Protein AF-A0A539E2T3-F1 (afdb_monomer_lite)

pLDDT: mean 84.5, std 15.52, range [31.16, 97.69]

Secondary structure (DSSP, 8-state):
--THHHH---SSS-GGG-TTHHHH-HHHHHHHHHHHHHHTT-HHHHHHHHHHHH-TTS----HHHHHHHHHHHHHHHHHHHHHHHHTS-HHHHHHTPPPHHHHT---HHHHHHHHHH-S-HHHHHHHHHHHHHHHHHHHHHTSHHHHTHHHHHHHHHHHHIIIIIHHHHHHT-

Sequence (173 aa):
MNFERLLAPDYLAHPLLDPNYFTRDPEGAVALRQALDDMRRGPDAYNAHLNRLLRPWDDPRSLGQNMAVIHSYLREVDLYLREMLQLVPAPAARALGPLPLVTGTNDLMALMAIMFTSEDRQARYEAQRKIGLARLFFDVDHTDDVQNGPAHTRRLEECLARELWARVTRARR

Structure (mmCIF, N/CA/C/O backbone):
data_AF-A0A539E2T3-F1
#
_entry.id   AF-A0A539E2T3-F1
#
loop_
_atom_site.group_PDB
_atom_site.id
_atom_site.type_symbol
_atom_site.label_atom_id
_atom_site.label_alt_id
_atom_site.label_comp_id
_atom_site.label_asym_id
_atom_site.label_entity_id
_atom_site.label_seq_id
_atom_site.pdbx_PDB_ins_code
_atom_site.Cartn_x
_atom_site.Cartn_y
_atom_site.Cartn_z
_atom_site.occupancy
_atom_site.B_iso_or_equiv
_atom_site.auth_seq_id
_atom_site.auth_comp_id
_atom_site.auth_asym_id
_atom_site.auth_atom_id
_atom_site.pdbx_PDB_model_num
ATOM 1 N N . MET A 1 1 ? 19.133 2.722 15.601 1.00 41.34 1 MET A N 1
ATOM 2 C CA . MET A 1 1 ? 17.924 1.941 15.269 1.00 41.34 1 MET A CA 1
ATOM 3 C C . MET A 1 1 ? 18.298 1.063 14.084 1.00 41.34 1 MET A C 1
ATOM 5 O O . MET A 1 1 ? 18.688 1.615 13.064 1.00 41.34 1 MET A O 1
ATOM 9 N N . ASN A 1 2 ? 18.381 -0.257 14.266 1.00 31.16 2 ASN A N 1
ATOM 10 C CA . ASN A 1 2 ? 19.011 -1.143 13.283 1.00 31.16 2 ASN A CA 1
ATOM 11 C C . ASN A 1 2 ? 17.981 -1.579 12.225 1.00 31.16 2 ASN A C 1
ATOM 13 O O . ASN A 1 2 ? 17.165 -2.459 12.492 1.00 31.16 2 ASN A O 1
ATOM 17 N N . PHE A 1 3 ? 18.000 -0.928 11.057 1.00 40.28 3 PHE A N 1
ATOM 18 C CA . PHE A 1 3 ? 17.109 -1.218 9.925 1.00 40.28 3 PHE A CA 1
ATOM 19 C C . PHE A 1 3 ? 17.194 -2.681 9.457 1.00 40.28 3 PHE A C 1
ATOM 21 O O . PHE A 1 3 ? 16.216 -3.201 8.934 1.00 40.28 3 PHE A O 1
ATOM 28 N N . GLU A 1 4 ? 18.301 -3.380 9.725 1.00 38.59 4 GLU A N 1
ATOM 29 C CA . GLU A 1 4 ? 18.470 -4.795 9.371 1.00 38.59 4 GLU A CA 1
ATOM 30 C C . GLU A 1 4 ? 17.464 -5.728 10.062 1.00 38.59 4 GLU A C 1
ATOM 32 O O . GLU A 1 4 ? 1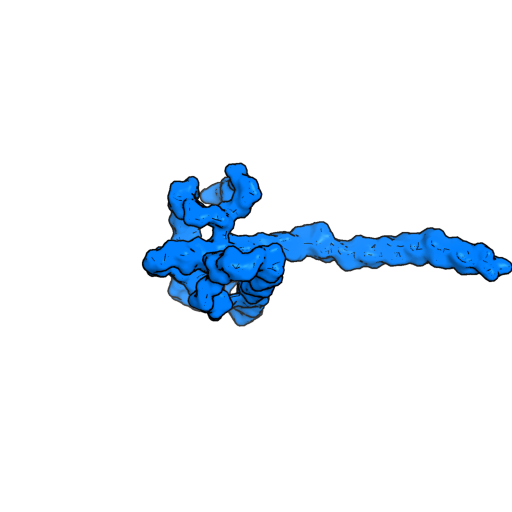7.097 -6.755 9.499 1.00 38.59 4 GLU A O 1
ATOM 37 N N . ARG A 1 5 ? 16.938 -5.366 11.242 1.00 39.69 5 ARG A N 1
ATOM 38 C CA . ARG A 1 5 ? 15.912 -6.175 11.929 1.00 39.69 5 ARG A CA 1
ATOM 39 C C . ARG A 1 5 ? 14.521 -6.074 11.297 1.00 39.69 5 ARG A C 1
ATOM 41 O O . ARG A 1 5 ? 13.761 -7.027 11.393 1.00 39.69 5 ARG A O 1
ATOM 48 N N . LEU A 1 6 ? 14.211 -4.966 10.618 1.00 45.66 6 LEU A N 1
ATOM 49 C CA . LEU A 1 6 ? 13.009 -4.850 9.778 1.00 45.66 6 LEU A CA 1
ATOM 50 C C . LEU A 1 6 ? 13.143 -5.662 8.477 1.00 45.66 6 LEU A C 1
ATOM 52 O O . LEU A 1 6 ? 12.133 -6.013 7.876 1.00 45.66 6 LEU A O 1
ATOM 56 N N . LEU A 1 7 ? 14.378 -5.966 8.060 1.00 42.00 7 LEU A N 1
ATOM 57 C CA . LEU A 1 7 ? 14.704 -6.681 6.821 1.00 42.00 7 LEU A CA 1
ATOM 58 C C . LEU A 1 7 ? 14.902 -8.195 7.010 1.00 42.00 7 LEU A C 1
ATOM 60 O O . LEU A 1 7 ? 14.965 -8.919 6.022 1.00 42.00 7 LEU A O 1
ATOM 64 N N . ALA A 1 8 ? 14.964 -8.686 8.253 1.00 40.25 8 ALA A N 1
ATOM 65 C CA . ALA A 1 8 ? 15.064 -10.113 8.566 1.00 40.25 8 ALA A CA 1
ATOM 66 C C . ALA A 1 8 ? 13.958 -10.599 9.531 1.00 40.25 8 ALA A C 1
ATOM 68 O O . ALA A 1 8 ? 14.264 -11.041 10.643 1.00 40.25 8 ALA A O 1
ATOM 69 N N . PRO A 1 9 ? 12.667 -10.522 9.155 1.00 41.69 9 PRO A N 1
ATOM 70 C CA . PRO A 1 9 ? 11.610 -11.174 9.912 1.00 41.69 9 PRO A CA 1
ATOM 71 C C . PRO A 1 9 ? 11.560 -12.670 9.567 1.00 41.69 9 PRO A C 1
ATOM 73 O O . PRO A 1 9 ? 11.336 -13.045 8.419 1.00 41.69 9 PRO A O 1
ATOM 76 N N . ASP A 1 10 ? 11.721 -13.537 10.566 1.00 44.81 10 ASP A N 1
ATOM 77 C CA . ASP A 1 10 ? 11.413 -14.964 10.426 1.00 44.81 10 ASP A CA 1
ATOM 78 C C . ASP A 1 10 ? 9.900 -15.182 10.597 1.00 44.81 10 ASP A C 1
ATOM 80 O O . ASP A 1 10 ? 9.421 -15.424 11.703 1.00 44.81 10 ASP A O 1
ATOM 84 N N . TYR A 1 11 ? 9.143 -15.011 9.503 1.00 45.97 11 TYR A N 1
ATOM 85 C CA . TYR A 1 11 ? 7.758 -15.470 9.337 1.00 45.97 11 TYR A CA 1
ATOM 86 C C . TYR A 1 11 ? 7.481 -15.740 7.848 1.00 45.97 11 TYR A C 1
ATOM 88 O O . TYR A 1 11 ? 7.860 -14.954 6.986 1.00 45.97 11 TYR A O 1
ATOM 96 N N . LEU A 1 12 ? 6.756 -16.821 7.532 1.00 48.94 12 LEU A N 1
ATOM 97 C CA . LEU A 1 12 ? 6.404 -17.259 6.163 1.00 48.94 12 LEU A CA 1
ATOM 98 C C . LEU A 1 12 ? 5.597 -16.228 5.320 1.00 48.94 12 LEU A C 1
ATOM 100 O O . LEU A 1 12 ? 5.261 -16.514 4.173 1.00 48.94 12 LEU A O 1
ATOM 104 N N . ALA A 1 13 ? 5.281 -15.042 5.857 1.00 54.41 13 ALA A N 1
ATOM 105 C CA . ALA A 1 13 ? 4.667 -13.909 5.160 1.00 54.41 13 ALA A CA 1
ATOM 106 C C . ALA A 1 13 ? 5.212 -12.566 5.700 1.00 54.41 13 ALA A C 1
ATOM 108 O O . ALA A 1 13 ? 5.534 -12.458 6.882 1.00 54.41 13 ALA A O 1
ATOM 109 N N . HIS A 1 14 ? 5.282 -11.532 4.847 1.00 64.44 14 HIS A N 1
ATOM 110 C CA . HIS A 1 14 ? 5.750 -10.177 5.194 1.00 64.44 14 HIS A CA 1
ATOM 111 C C . HIS A 1 14 ? 5.027 -9.621 6.450 1.00 64.44 14 HIS A C 1
ATOM 113 O O . HIS A 1 14 ? 3.805 -9.765 6.522 1.00 64.44 14 HIS A O 1
ATOM 119 N N . PRO A 1 15 ? 5.698 -8.932 7.405 1.00 68.38 15 PRO A N 1
ATOM 120 C CA . PRO A 1 15 ? 5.108 -8.543 8.699 1.00 68.38 15 PRO A CA 1
ATOM 121 C C . PRO A 1 15 ? 3.778 -7.782 8.602 1.00 68.38 15 PRO A C 1
ATOM 123 O O . PRO A 1 15 ? 2.826 -8.081 9.317 1.00 68.38 15 PRO A O 1
ATOM 126 N N . LEU A 1 16 ? 3.669 -6.852 7.647 1.00 70.19 16 LEU A N 1
ATOM 127 C CA . LEU A 1 16 ? 2.432 -6.100 7.376 1.00 70.19 16 LEU A CA 1
ATOM 128 C C . LEU A 1 16 ? 1.273 -6.943 6.812 1.00 70.19 16 LEU A C 1
ATOM 130 O O . LEU A 1 16 ? 0.160 -6.440 6.682 1.00 70.19 16 LEU A O 1
ATOM 134 N N . LEU A 1 17 ? 1.483 -8.216 6.491 1.00 80.88 17 LEU A N 1
ATOM 135 C CA . LEU A 1 17 ? 0.422 -9.137 6.077 1.00 80.88 17 LEU A CA 1
ATOM 136 C C . LEU A 1 17 ? -0.119 -9.971 7.247 1.00 80.88 17 LEU A C 1
ATOM 138 O O . LEU A 1 17 ? -1.121 -10.668 7.071 1.00 80.88 17 LEU A O 1
ATOM 142 N N . ASP A 1 18 ? 0.478 -9.861 8.439 1.00 82.62 18 ASP A N 1
ATOM 143 C CA . ASP A 1 18 ? 0.007 -10.519 9.657 1.00 82.62 18 ASP A CA 1
ATOM 144 C C . ASP A 1 18 ? -1.137 -9.720 10.319 1.00 82.62 18 ASP A C 1
ATOM 146 O O . ASP A 1 18 ? -0.920 -8.589 10.767 1.00 82.62 18 ASP A O 1
ATOM 150 N N . PRO A 1 19 ? -2.350 -10.291 10.469 1.00 82.75 19 PRO A N 1
ATOM 151 C CA . PRO A 1 19 ? -3.460 -9.643 11.175 1.00 82.75 19 PRO A CA 1
ATOM 152 C C . PRO A 1 19 ? -3.181 -9.277 12.639 1.00 82.75 19 PRO A C 1
ATOM 154 O O . PRO A 1 19 ? -3.932 -8.499 13.230 1.00 82.75 19 PRO A O 1
ATOM 157 N N . ASN A 1 20 ? -2.146 -9.860 13.246 1.00 83.75 20 ASN A N 1
ATOM 158 C CA . ASN A 1 20 ? -1.735 -9.631 14.629 1.00 83.75 20 ASN A CA 1
ATOM 159 C C . ASN A 1 20 ? -0.398 -8.878 14.729 1.00 83.75 20 ASN A C 1
ATOM 161 O O . ASN A 1 20 ? 0.217 -8.884 15.798 1.00 83.75 20 ASN A O 1
ATOM 165 N N . TYR A 1 21 ? 0.043 -8.225 13.646 1.00 83.31 21 TYR A N 1
ATOM 166 C CA . TYR A 1 21 ? 1.301 -7.476 13.570 1.00 83.31 21 TYR A CA 1
ATOM 167 C C . TYR A 1 21 ? 1.531 -6.572 14.790 1.00 83.31 21 TYR A C 1
ATOM 169 O O . TYR A 1 21 ? 2.546 -6.703 15.461 1.00 83.31 21 TYR A O 1
ATOM 177 N N . PHE A 1 22 ? 0.553 -5.742 15.169 1.00 84.56 22 PHE A N 1
ATOM 178 C CA . PHE A 1 22 ? 0.701 -4.817 16.302 1.00 84.56 22 PHE A CA 1
ATOM 179 C C . PHE A 1 22 ? 0.929 -5.483 17.662 1.00 84.56 22 PHE A C 1
ATOM 181 O O . PHE A 1 22 ? 1.480 -4.859 18.564 1.00 84.56 22 PHE A O 1
ATOM 188 N N . THR A 1 23 ? 0.491 -6.729 17.831 1.00 86.38 23 THR A N 1
ATOM 189 C CA . THR A 1 23 ? 0.731 -7.491 19.061 1.00 86.38 23 THR A CA 1
ATOM 190 C C . THR A 1 23 ? 2.068 -8.223 19.006 1.00 86.38 23 THR A C 1
ATOM 192 O O . THR A 1 23 ? 2.726 -8.357 20.033 1.00 86.38 23 THR A O 1
ATOM 195 N N . ARG A 1 24 ? 2.467 -8.706 17.824 1.00 84.69 24 ARG A N 1
ATOM 196 C CA . ARG A 1 24 ? 3.705 -9.475 17.633 1.00 84.69 24 ARG A CA 1
ATOM 197 C C . ARG A 1 24 ? 4.950 -8.603 17.517 1.00 84.69 24 ARG A C 1
ATOM 199 O O . ARG A 1 24 ? 6.010 -9.037 17.950 1.00 84.69 24 ARG A O 1
ATOM 206 N N . ASP A 1 25 ? 4.811 -7.397 16.976 1.00 84.50 25 ASP A N 1
ATOM 207 C CA . ASP A 1 25 ? 5.888 -6.417 16.842 1.00 84.50 25 ASP A CA 1
ATOM 208 C C . ASP A 1 25 ? 5.446 -5.022 17.330 1.00 84.50 25 ASP A C 1
ATOM 210 O O . ASP A 1 25 ? 5.123 -4.127 16.538 1.00 84.50 25 ASP A O 1
ATOM 214 N N . PRO A 1 26 ? 5.408 -4.812 18.659 1.00 87.62 26 PRO A N 1
ATOM 215 C CA . PRO A 1 26 ? 5.073 -3.514 19.232 1.00 87.62 26 PRO A CA 1
ATOM 216 C C . PRO A 1 26 ? 6.072 -2.413 18.846 1.00 87.62 26 PRO A C 1
ATOM 218 O O . PRO A 1 26 ? 5.680 -1.256 18.704 1.00 87.62 26 PRO A O 1
ATOM 221 N N . GLU A 1 27 ? 7.351 -2.750 18.659 1.00 88.94 27 GLU A N 1
ATOM 222 C CA . GLU A 1 27 ? 8.389 -1.780 18.289 1.00 88.94 27 GLU A CA 1
ATOM 223 C C . GLU A 1 27 ? 8.164 -1.254 16.867 1.00 88.94 27 GLU A C 1
ATOM 225 O O . GLU A 1 27 ? 8.137 -0.038 16.648 1.00 88.94 27 GLU A O 1
ATOM 230 N N . GLY A 1 28 ? 7.912 -2.151 15.909 1.00 85.75 28 GLY A N 1
ATOM 231 C CA . GLY A 1 28 ? 7.545 -1.787 14.543 1.00 85.75 28 GLY A CA 1
ATOM 232 C C . GLY A 1 28 ? 6.229 -1.009 14.476 1.00 85.75 28 GLY A C 1
ATOM 233 O O . GLY A 1 28 ? 6.103 -0.053 13.705 1.00 85.75 28 GLY A O 1
ATOM 234 N N . ALA A 1 29 ? 5.250 -1.352 15.318 1.00 88.06 29 ALA A N 1
ATOM 235 C CA . ALA A 1 29 ? 4.001 -0.602 15.438 1.00 88.06 29 ALA A CA 1
ATOM 236 C C . ALA A 1 29 ? 4.235 0.853 15.881 1.00 88.06 29 ALA A C 1
ATOM 238 O O . ALA A 1 29 ? 3.676 1.782 15.291 1.00 88.06 29 ALA A O 1
ATOM 239 N N . VAL A 1 30 ? 5.088 1.059 16.889 1.00 90.62 30 VAL A N 1
ATOM 240 C CA . VAL A 1 30 ? 5.473 2.392 17.375 1.00 90.62 30 VAL A CA 1
ATOM 241 C C . VAL A 1 30 ? 6.225 3.170 16.296 1.00 90.62 30 VAL A C 1
ATOM 243 O O . VAL A 1 30 ? 5.929 4.343 16.074 1.00 90.62 30 VAL A O 1
ATOM 246 N N . ALA A 1 31 ? 7.139 2.528 15.567 1.00 90.00 31 ALA A N 1
ATOM 247 C CA . ALA A 1 31 ? 7.862 3.172 14.473 1.00 90.00 31 ALA A CA 1
ATOM 248 C C . ALA A 1 31 ? 6.919 3.649 13.351 1.00 90.00 31 ALA A C 1
ATOM 250 O O . ALA A 1 31 ? 7.032 4.783 12.881 1.00 90.00 31 ALA A O 1
ATOM 251 N N . LEU A 1 32 ? 5.943 2.823 12.956 1.00 90.06 32 LEU A N 1
ATOM 252 C CA . LEU A 1 32 ? 4.933 3.201 11.961 1.00 90.06 32 LEU A CA 1
ATOM 253 C C . LEU A 1 32 ? 4.021 4.327 12.456 1.00 90.06 32 LEU A C 1
ATOM 255 O O . LEU A 1 32 ? 3.661 5.212 11.678 1.00 90.06 32 LEU A O 1
ATOM 259 N N . ARG A 1 33 ? 3.658 4.318 13.743 1.00 93.50 33 ARG A N 1
ATOM 260 C CA . ARG A 1 33 ? 2.906 5.414 14.363 1.00 93.50 33 ARG A CA 1
ATOM 261 C C . ARG A 1 33 ? 3.688 6.720 14.267 1.00 93.50 33 ARG A C 1
ATOM 263 O O . ARG A 1 33 ? 3.143 7.710 13.791 1.00 93.50 33 ARG A O 1
ATOM 270 N N . GLN A 1 34 ? 4.958 6.698 14.661 1.00 94.12 34 GLN A N 1
ATOM 271 C CA . GLN A 1 34 ? 5.822 7.872 14.611 1.00 94.12 34 GLN A CA 1
ATOM 272 C C . GLN A 1 34 ? 5.965 8.401 13.180 1.00 94.12 34 GLN A C 1
ATOM 274 O O . GLN A 1 34 ? 5.872 9.604 12.957 1.00 94.12 34 GLN A O 1
ATOM 279 N N . ALA A 1 35 ? 6.119 7.508 12.199 1.00 93.19 35 ALA A N 1
ATOM 280 C CA . ALA A 1 35 ? 6.166 7.889 10.793 1.00 93.19 35 ALA A CA 1
ATOM 281 C C . ALA A 1 35 ? 4.878 8.596 10.337 1.00 93.19 35 ALA A C 1
ATOM 283 O O . ALA A 1 35 ? 4.957 9.600 9.631 1.00 93.19 35 ALA A O 1
ATOM 284 N N . LEU A 1 36 ? 3.700 8.116 10.757 1.00 95.94 36 LEU A N 1
ATOM 285 C CA . LEU A 1 36 ? 2.428 8.791 10.479 1.00 95.94 36 LEU A CA 1
ATOM 286 C C . LEU A 1 36 ? 2.386 10.195 11.089 1.00 95.94 36 LEU A C 1
ATOM 288 O O . LEU A 1 36 ? 1.998 11.148 10.413 1.00 95.94 36 LEU A O 1
ATOM 292 N N . ASP A 1 37 ? 2.784 10.324 12.351 1.00 95.94 37 ASP A N 1
ATOM 293 C CA . ASP A 1 37 ? 2.765 11.605 13.054 1.00 95.94 37 ASP A CA 1
ATOM 294 C C . ASP A 1 37 ? 3.763 12.603 12.443 1.00 95.94 37 ASP A C 1
ATOM 296 O O . ASP A 1 37 ? 3.455 13.789 12.316 1.00 95.94 37 ASP A O 1
ATOM 300 N N . ASP A 1 38 ? 4.917 12.128 11.971 1.00 94.06 38 ASP A N 1
ATOM 301 C CA . ASP A 1 38 ? 5.883 12.937 11.228 1.00 94.06 38 ASP A CA 1
ATOM 302 C C . ASP A 1 38 ? 5.316 13.411 9.879 1.00 94.06 38 ASP A C 1
ATOM 304 O O . ASP A 1 38 ? 5.425 14.594 9.555 1.00 94.06 38 ASP A O 1
ATOM 308 N N . MET A 1 39 ? 4.679 12.522 9.104 1.00 95.19 39 MET A N 1
ATOM 309 C CA . MET A 1 39 ? 4.062 12.876 7.814 1.00 95.19 39 MET A CA 1
ATOM 310 C C . MET A 1 39 ? 2.945 13.914 7.972 1.00 95.19 39 MET A C 1
ATOM 312 O O . MET A 1 39 ? 2.814 14.815 7.146 1.00 95.19 39 MET A O 1
ATOM 316 N N . ARG A 1 40 ? 2.176 13.840 9.065 1.00 96.31 40 ARG A N 1
ATOM 317 C CA . ARG A 1 40 ? 1.083 14.776 9.372 1.00 96.31 40 ARG A CA 1
ATOM 318 C C . ARG A 1 40 ? 1.536 16.208 9.653 1.00 96.31 40 ARG A C 1
ATOM 320 O O . ARG A 1 40 ? 0.692 17.100 9.663 1.00 96.31 40 ARG A O 1
ATOM 327 N N . ARG A 1 41 ? 2.836 16.459 9.858 1.00 96.06 41 ARG A N 1
ATOM 328 C CA . ARG A 1 41 ? 3.362 17.818 10.084 1.00 96.06 41 ARG A CA 1
ATOM 329 C C . ARG A 1 41 ? 3.199 18.738 8.874 1.00 96.06 41 ARG A C 1
ATOM 331 O O . ARG A 1 41 ? 3.206 19.952 9.048 1.00 96.06 41 ARG A O 1
ATOM 338 N N . GLY A 1 42 ? 3.051 18.186 7.670 1.00 96.00 42 GLY A N 1
ATOM 339 C CA . GLY A 1 42 ? 2.733 18.966 6.478 1.00 96.00 42 GLY A CA 1
ATOM 340 C C . GLY A 1 42 ? 3.154 18.301 5.164 1.00 96.00 42 GLY A C 1
ATOM 341 O O . GLY A 1 42 ? 3.803 17.252 5.175 1.00 96.00 42 GLY A O 1
ATOM 342 N N . PRO A 1 43 ? 2.825 18.928 4.018 1.00 96.19 43 PRO A N 1
ATOM 343 C CA . PRO A 1 43 ? 3.099 18.378 2.688 1.00 96.19 43 PRO A CA 1
ATOM 344 C C . PRO A 1 43 ? 4.582 18.080 2.432 1.00 96.19 43 PRO A C 1
ATOM 346 O O . PRO A 1 43 ? 4.904 17.060 1.825 1.00 96.19 43 PRO A O 1
ATOM 349 N N . ASP A 1 44 ? 5.487 18.919 2.940 1.00 96.56 44 ASP A N 1
ATOM 350 C CA . ASP A 1 44 ? 6.933 18.728 2.775 1.00 96.56 44 ASP A CA 1
ATOM 351 C C . ASP A 1 44 ? 7.444 17.521 3.564 1.00 96.56 44 ASP A C 1
ATOM 353 O O . ASP A 1 44 ? 8.226 16.722 3.046 1.00 96.56 44 ASP A O 1
ATOM 357 N N . ALA A 1 45 ? 6.959 17.340 4.798 1.00 96.25 45 ALA A N 1
ATOM 358 C CA . ALA A 1 45 ? 7.297 16.184 5.624 1.00 96.25 45 ALA A CA 1
ATOM 359 C C . ALA A 1 45 ? 6.777 14.887 4.991 1.00 96.25 45 ALA A C 1
ATOM 361 O O . ALA A 1 45 ? 7.488 13.877 4.960 1.00 96.25 45 ALA A O 1
ATOM 362 N N . TYR A 1 46 ? 5.569 14.930 4.421 1.00 96.88 46 TYR A N 1
ATOM 363 C CA . TYR A 1 46 ? 5.028 13.802 3.680 1.00 96.88 46 TYR A CA 1
ATOM 364 C C . TYR A 1 46 ? 5.856 13.494 2.425 1.00 96.88 46 TYR A C 1
ATOM 366 O O . TYR A 1 46 ? 6.262 12.349 2.224 1.00 96.88 46 TYR A O 1
ATOM 374 N N . ASN A 1 47 ? 6.207 14.506 1.626 1.00 96.38 47 ASN A N 1
ATOM 375 C CA . ASN A 1 47 ? 7.041 14.304 0.442 1.00 96.38 47 ASN A CA 1
ATOM 376 C C . ASN A 1 47 ? 8.434 13.761 0.796 1.00 96.38 47 ASN A C 1
ATOM 378 O O . ASN A 1 47 ? 8.947 12.879 0.114 1.00 96.38 47 ASN A O 1
ATOM 382 N N . ALA A 1 48 ? 9.045 14.245 1.880 1.00 93.44 48 ALA A N 1
ATOM 383 C CA . ALA A 1 48 ? 10.323 13.734 2.367 1.00 93.44 48 ALA A CA 1
ATOM 384 C C . ALA A 1 48 ? 10.231 12.256 2.781 1.00 93.44 48 ALA A C 1
ATOM 386 O O . ALA A 1 48 ? 11.161 11.481 2.554 1.00 93.44 48 ALA A O 1
ATOM 387 N N . HIS A 1 49 ? 9.106 11.835 3.366 1.00 93.44 49 HIS A N 1
ATOM 388 C CA . HIS A 1 49 ? 8.854 10.423 3.640 1.00 93.44 49 HIS A CA 1
ATOM 389 C C . HIS A 1 49 ? 8.741 9.608 2.345 1.00 93.44 49 HIS A C 1
ATOM 391 O O . HIS A 1 49 ? 9.422 8.595 2.205 1.00 93.44 49 HIS A O 1
ATOM 397 N N . LEU A 1 50 ? 7.944 10.069 1.377 1.00 93.75 50 LEU A N 1
ATOM 398 C CA . LEU A 1 50 ? 7.772 9.368 0.104 1.00 93.75 50 LEU A CA 1
ATOM 399 C C . LEU A 1 50 ? 9.070 9.276 -0.705 1.00 93.75 50 LEU A C 1
ATOM 401 O O . LEU A 1 50 ? 9.345 8.229 -1.281 1.00 93.75 50 LEU A O 1
ATOM 405 N N . ASN A 1 51 ? 9.895 10.324 -0.714 1.00 92.44 51 ASN A N 1
ATOM 406 C CA . ASN A 1 51 ? 11.204 10.284 -1.364 1.00 92.44 51 ASN A CA 1
ATOM 407 C C . ASN A 1 51 ? 12.108 9.216 -0.740 1.00 92.44 51 ASN A C 1
ATOM 409 O O . ASN A 1 51 ? 12.665 8.405 -1.467 1.00 92.44 51 ASN A O 1
ATOM 413 N N . ARG A 1 52 ? 12.180 9.131 0.595 1.00 89.56 52 ARG A N 1
ATOM 414 C CA . ARG A 1 52 ? 12.937 8.054 1.262 1.00 89.56 52 ARG A CA 1
ATOM 415 C C . ARG A 1 52 ? 12.403 6.662 0.924 1.00 89.56 52 ARG A C 1
ATOM 417 O O . ARG A 1 52 ? 13.180 5.724 0.809 1.00 89.56 52 ARG A O 1
ATOM 424 N N . LEU A 1 53 ? 11.086 6.530 0.782 1.00 88.12 53 LEU A N 1
ATOM 425 C CA . LEU A 1 53 ? 10.433 5.254 0.505 1.00 88.12 53 LEU A CA 1
ATOM 426 C C . LEU A 1 53 ? 10.646 4.777 -0.941 1.00 88.12 53 LEU A C 1
ATOM 428 O O . LEU A 1 53 ? 10.854 3.584 -1.158 1.00 88.12 53 LEU A O 1
ATOM 432 N N . LEU A 1 54 ? 10.550 5.697 -1.904 1.00 88.38 54 LEU A N 1
ATOM 433 C CA . LEU A 1 54 ? 10.465 5.406 -3.341 1.00 88.38 54 LEU A CA 1
ATOM 434 C C . LEU A 1 54 ? 11.765 5.666 -4.107 1.00 88.38 54 LEU A C 1
ATOM 436 O O . LEU A 1 54 ? 11.888 5.254 -5.258 1.00 88.38 54 LEU A O 1
ATOM 440 N N . ARG A 1 55 ? 12.703 6.418 -3.524 1.00 84.38 55 ARG A N 1
ATOM 441 C CA . ARG A 1 55 ? 13.912 6.913 -4.200 1.00 84.38 55 ARG A CA 1
ATOM 442 C C . ARG A 1 55 ? 15.159 6.551 -3.387 1.00 84.38 55 ARG A C 1
ATOM 444 O O . ARG A 1 55 ? 15.831 7.441 -2.871 1.00 84.38 55 ARG A O 1
ATOM 451 N N . PRO A 1 56 ? 15.497 5.254 -3.270 1.00 69.19 56 PRO A N 1
ATOM 452 C CA . PRO A 1 56 ? 16.640 4.817 -2.469 1.00 69.19 56 PRO A CA 1
ATOM 453 C C . PRO A 1 56 ? 17.997 5.307 -3.012 1.00 69.19 56 PRO A C 1
ATOM 455 O O . PRO A 1 56 ? 18.972 5.313 -2.269 1.00 69.19 56 PRO A O 1
ATOM 458 N N . TRP A 1 57 ? 18.058 5.765 -4.270 1.00 74.69 57 TRP A N 1
ATOM 459 C CA . TRP A 1 57 ? 19.262 6.316 -4.914 1.00 74.69 57 TRP A CA 1
ATOM 460 C C . TRP A 1 57 ? 19.357 7.849 -4.890 1.00 74.69 57 TRP A C 1
ATOM 462 O O . TRP A 1 57 ? 20.060 8.423 -5.715 1.00 74.69 57 TRP A O 1
ATOM 472 N N . ASP A 1 58 ? 18.651 8.509 -3.969 1.00 72.38 58 ASP A N 1
ATOM 473 C CA . ASP A 1 58 ? 18.752 9.961 -3.741 1.00 72.38 58 ASP A CA 1
ATOM 474 C C . ASP A 1 58 ? 18.410 10.823 -4.980 1.00 72.38 58 ASP A C 1
ATOM 476 O O . ASP A 1 58 ? 19.065 11.812 -5.295 1.00 72.38 58 ASP A O 1
ATOM 480 N N . ASP A 1 59 ? 17.340 10.439 -5.690 1.00 85.31 59 ASP A N 1
ATOM 481 C CA . ASP A 1 59 ? 16.720 11.219 -6.776 1.00 85.31 59 ASP A CA 1
ATOM 482 C C . ASP A 1 59 ? 15.365 11.788 -6.308 1.00 85.31 59 ASP A C 1
ATOM 484 O O . ASP A 1 59 ? 14.310 11.198 -6.583 1.00 85.31 59 ASP A O 1
ATOM 488 N N . PRO A 1 60 ? 15.357 12.886 -5.525 1.00 89.38 60 PRO A N 1
ATOM 489 C CA . PRO A 1 60 ? 14.137 13.422 -4.946 1.00 89.38 60 PRO A CA 1
ATOM 490 C C . PRO A 1 60 ? 13.189 13.961 -6.022 1.00 89.38 60 PRO A C 1
ATOM 492 O O . PRO A 1 60 ? 13.561 14.715 -6.920 1.00 89.38 60 PRO A O 1
ATOM 495 N N . ARG A 1 61 ? 11.909 13.616 -5.887 1.00 94.06 61 ARG A N 1
ATOM 496 C CA . ARG A 1 61 ? 10.819 14.047 -6.765 1.00 94.06 61 ARG A CA 1
ATOM 497 C C . ARG A 1 61 ? 9.824 14.937 -6.029 1.00 94.06 61 ARG A C 1
ATOM 499 O O . ARG A 1 61 ? 9.807 15.032 -4.794 1.00 94.06 61 ARG A O 1
ATOM 506 N N . SER A 1 62 ? 8.995 15.624 -6.812 1.00 96.62 62 SER A N 1
ATOM 507 C CA . SER A 1 62 ? 7.920 16.445 -6.261 1.00 96.62 62 SER A CA 1
ATOM 508 C C . SER A 1 62 ? 6.844 15.572 -5.611 1.00 96.62 62 SER A C 1
ATOM 510 O O . SER A 1 62 ? 6.665 14.405 -5.971 1.00 96.62 62 SER A O 1
ATOM 512 N N . LEU A 1 63 ? 6.082 16.162 -4.686 1.00 96.00 63 LEU A N 1
ATOM 513 C CA . LEU A 1 63 ? 5.000 15.462 -3.993 1.00 96.00 63 LEU A CA 1
ATOM 514 C C . LEU A 1 63 ? 4.005 14.835 -4.975 1.00 96.00 63 LEU A C 1
ATOM 516 O O . LEU A 1 63 ? 3.691 13.658 -4.849 1.00 96.00 63 LEU A O 1
ATOM 520 N N . GLY A 1 64 ? 3.575 15.580 -5.997 1.00 96.94 64 GLY A N 1
ATOM 521 C CA . GLY A 1 64 ? 2.635 15.070 -6.998 1.00 96.94 64 GLY A CA 1
ATOM 522 C C . GLY A 1 64 ? 3.164 13.850 -7.761 1.00 96.94 64 GLY A C 1
ATOM 523 O O . GLY A 1 64 ? 2.417 12.903 -7.992 1.00 96.94 64 GLY A O 1
ATOM 524 N N . GLN A 1 65 ? 4.459 13.830 -8.097 1.00 96.12 65 GLN A N 1
ATOM 525 C CA . GLN A 1 65 ? 5.089 12.684 -8.764 1.00 96.12 65 GLN A CA 1
ATOM 526 C C . GLN A 1 65 ? 5.147 11.459 -7.848 1.00 96.12 65 GLN A C 1
ATOM 528 O O . GLN A 1 65 ? 4.812 10.356 -8.270 1.00 96.12 65 GLN A O 1
ATOM 533 N N . ASN A 1 66 ? 5.537 11.645 -6.588 1.00 95.62 66 ASN A N 1
ATOM 534 C CA . ASN A 1 66 ? 5.601 10.551 -5.621 1.00 95.62 66 ASN A CA 1
ATOM 535 C C . ASN A 1 66 ? 4.215 10.004 -5.261 1.00 95.62 66 ASN A C 1
ATOM 537 O O . ASN A 1 66 ? 4.034 8.789 -5.173 1.00 95.62 66 ASN A O 1
ATOM 541 N N . MET A 1 67 ? 3.226 10.887 -5.109 1.00 96.44 67 MET A N 1
ATOM 542 C CA . MET A 1 67 ? 1.836 10.495 -4.894 1.00 96.44 67 MET A CA 1
ATOM 543 C C . MET A 1 67 ? 1.300 9.689 -6.073 1.00 96.44 67 MET A C 1
ATOM 545 O O . MET A 1 67 ? 0.662 8.669 -5.846 1.00 96.44 67 MET A O 1
ATOM 549 N N . ALA A 1 68 ? 1.588 10.091 -7.315 1.00 96.56 68 ALA A N 1
ATOM 550 C CA . ALA A 1 68 ? 1.162 9.341 -8.494 1.00 96.56 68 ALA A CA 1
ATOM 551 C C . ALA A 1 68 ? 1.723 7.908 -8.506 1.00 96.56 68 ALA A C 1
ATOM 553 O O . ALA A 1 68 ? 0.984 6.967 -8.793 1.00 96.56 68 ALA A O 1
ATOM 554 N N . VAL A 1 69 ? 2.996 7.731 -8.133 1.00 94.81 69 VAL A N 1
ATOM 555 C CA . VAL A 1 69 ? 3.630 6.405 -8.046 1.00 94.81 69 VAL A CA 1
ATOM 556 C C . VAL A 1 69 ? 2.967 5.542 -6.974 1.00 94.81 69 VAL A C 1
ATOM 558 O O . VAL A 1 69 ? 2.501 4.447 -7.277 1.00 94.81 69 VAL A O 1
ATOM 561 N N . ILE A 1 70 ? 2.856 6.036 -5.736 1.00 95.94 70 ILE A N 1
ATOM 562 C CA . ILE A 1 70 ? 2.206 5.281 -4.651 1.00 95.94 70 ILE A CA 1
ATOM 563 C C . ILE A 1 70 ? 0.746 4.974 -4.970 1.00 95.94 70 ILE A C 1
ATOM 565 O O . ILE A 1 70 ? 0.280 3.867 -4.716 1.00 95.94 70 ILE A O 1
ATOM 569 N N . HIS A 1 71 ? 0.028 5.926 -5.559 1.00 97.31 71 HIS A N 1
ATOM 570 C CA . HIS A 1 71 ? -1.349 5.730 -5.986 1.00 97.31 71 HIS A CA 1
ATOM 571 C C . HIS A 1 71 ? -1.474 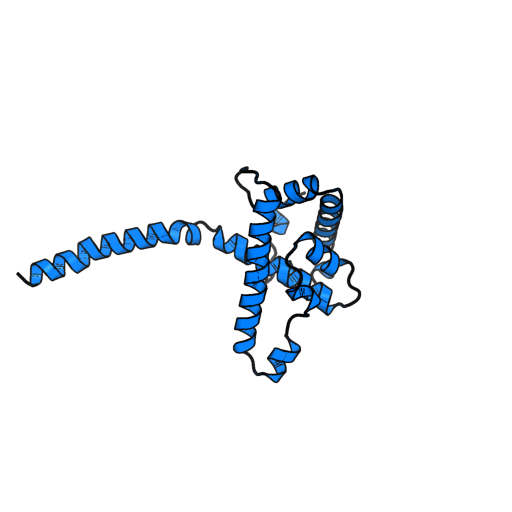4.587 -7.001 1.00 97.31 71 HIS A C 1
ATOM 573 O O . HIS A 1 71 ? -2.425 3.812 -6.908 1.00 97.31 71 HIS A O 1
ATOM 579 N N . SER A 1 72 ? -0.526 4.459 -7.941 1.00 97.06 72 SER A N 1
ATOM 580 C CA . SER A 1 72 ? -0.494 3.348 -8.904 1.00 97.06 72 SER A CA 1
ATOM 581 C C . SER A 1 72 ? -0.382 2.005 -8.190 1.00 97.06 72 SER A C 1
ATOM 583 O O . SER A 1 72 ? -1.265 1.165 -8.341 1.00 97.06 72 SER A O 1
ATOM 585 N N . TYR A 1 73 ? 0.619 1.847 -7.320 1.00 96.88 73 TYR A N 1
ATOM 586 C CA . TYR A 1 73 ? 0.825 0.602 -6.576 1.00 96.88 73 TYR A CA 1
ATOM 587 C C . TYR A 1 73 ? -0.362 0.246 -5.678 1.00 96.88 73 TYR A C 1
ATOM 589 O O . TYR A 1 73 ? -0.801 -0.900 -5.637 1.00 96.88 73 TYR A O 1
ATOM 597 N N . LEU A 1 74 ? -0.947 1.229 -4.988 1.00 97.69 74 LEU A N 1
ATOM 598 C CA . LEU A 1 74 ? -2.135 1.003 -4.162 1.00 97.69 74 LEU A CA 1
ATOM 599 C C . LEU A 1 74 ? -3.335 0.530 -4.997 1.00 97.69 74 LEU A C 1
ATOM 601 O O . LEU A 1 74 ? -4.080 -0.342 -4.551 1.00 97.69 74 LEU A O 1
ATOM 605 N N . ARG A 1 75 ? -3.506 1.047 -6.217 1.00 97.25 75 ARG A N 1
ATOM 606 C CA . ARG A 1 75 ? -4.553 0.580 -7.137 1.00 97.25 75 ARG A CA 1
ATOM 607 C C . ARG A 1 75 ? -4.271 -0.802 -7.703 1.00 97.25 75 ARG A C 1
ATOM 609 O O . ARG A 1 75 ? -5.205 -1.584 -7.860 1.00 97.25 75 ARG A O 1
ATOM 616 N N . GLU A 1 76 ? -3.017 -1.108 -8.008 1.00 96.81 76 GLU A N 1
ATOM 617 C CA . GLU A 1 76 ? -2.608 -2.439 -8.462 1.00 96.81 76 GLU A CA 1
ATOM 618 C C . GLU A 1 76 ? -2.910 -3.502 -7.411 1.00 96.81 76 GLU A C 1
ATOM 620 O O . GLU A 1 76 ? -3.398 -4.575 -7.758 1.00 96.81 76 GLU A O 1
ATOM 625 N N . VAL A 1 77 ? -2.740 -3.187 -6.124 1.00 96.25 77 VAL A N 1
ATOM 626 C CA . VAL A 1 77 ? -3.172 -4.083 -5.045 1.00 96.25 77 VAL A CA 1
ATOM 627 C C . VAL A 1 77 ? -4.671 -4.367 -5.115 1.00 96.25 77 VAL A C 1
ATOM 629 O O . VAL A 1 77 ? -5.069 -5.527 -5.028 1.00 96.25 77 VAL A O 1
ATOM 632 N N . ASP A 1 78 ? -5.517 -3.352 -5.303 1.00 96.31 78 ASP A N 1
ATOM 633 C CA . ASP A 1 78 ? -6.967 -3.570 -5.402 1.00 96.31 78 ASP A CA 1
ATOM 634 C C . ASP A 1 78 ? -7.334 -4.462 -6.602 1.00 96.31 78 ASP A C 1
ATOM 636 O O . ASP A 1 78 ? -8.233 -5.304 -6.502 1.00 96.31 78 ASP A O 1
ATOM 640 N N . LEU A 1 79 ? -6.642 -4.288 -7.735 1.00 95.56 79 LEU A N 1
ATOM 641 C CA . LEU A 1 79 ? -6.821 -5.116 -8.930 1.00 95.56 79 LEU A CA 1
ATOM 642 C C . LEU A 1 79 ? -6.382 -6.5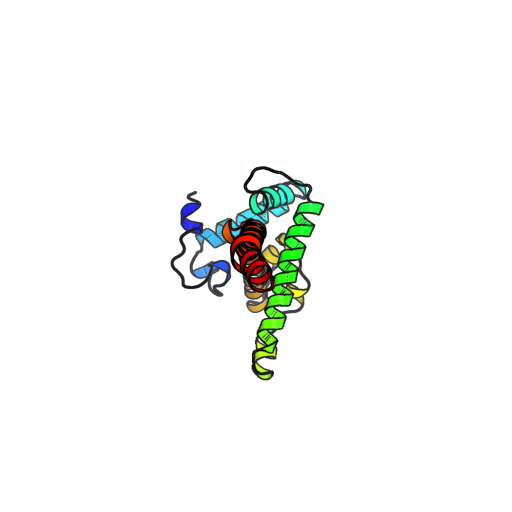58 -8.674 1.00 95.56 79 LEU A C 1
ATOM 644 O O . LEU A 1 79 ? -7.170 -7.477 -8.890 1.00 95.56 79 LEU A O 1
ATOM 648 N N . TYR A 1 80 ? -5.183 -6.746 -8.126 1.00 94.06 80 TYR A N 1
ATOM 649 C CA . TYR A 1 80 ? -4.651 -8.055 -7.765 1.00 94.06 80 TYR A CA 1
ATOM 650 C C . TYR A 1 80 ? -5.593 -8.807 -6.819 1.00 94.06 80 TYR A C 1
ATOM 652 O O . TYR A 1 80 ? -5.945 -9.961 -7.059 1.00 94.06 80 TYR A O 1
ATOM 660 N N . LEU A 1 81 ? -6.069 -8.147 -5.759 1.00 92.00 81 LEU A N 1
ATOM 661 C CA . LEU A 1 81 ? -6.995 -8.758 -4.807 1.00 92.00 81 LEU A CA 1
ATOM 662 C C . LEU A 1 81 ? -8.317 -9.151 -5.465 1.00 92.00 81 LEU A C 1
ATOM 664 O O . LEU A 1 81 ? -8.848 -10.226 -5.182 1.00 92.00 81 LEU A O 1
ATOM 668 N N . ARG A 1 82 ? -8.838 -8.310 -6.362 1.00 93.25 82 ARG A N 1
ATOM 669 C CA . ARG A 1 82 ? -10.052 -8.615 -7.121 1.00 93.25 82 ARG A CA 1
ATOM 670 C C . ARG A 1 82 ? -9.869 -9.846 -8.004 1.00 93.25 82 ARG A C 1
ATOM 672 O O . ARG A 1 82 ? -10.765 -10.683 -8.027 1.00 93.25 82 ARG A O 1
ATOM 679 N N . GLU A 1 83 ? -8.751 -9.956 -8.712 1.00 93.44 83 GLU A N 1
ATOM 680 C CA . GLU A 1 83 ? -8.446 -11.113 -9.562 1.00 93.44 83 GLU A CA 1
ATOM 681 C C . GLU A 1 83 ? -8.285 -12.390 -8.735 1.00 93.44 83 GLU A C 1
ATOM 683 O O . GLU A 1 83 ? -8.871 -13.417 -9.069 1.00 93.44 83 GLU A O 1
ATOM 688 N N . MET A 1 84 ? -7.596 -12.318 -7.594 1.00 90.06 84 MET A N 1
ATOM 689 C CA . MET A 1 84 ? -7.459 -13.465 -6.692 1.00 90.06 84 MET A CA 1
ATOM 690 C C . MET A 1 84 ? -8.810 -13.953 -6.161 1.00 90.06 84 MET A C 1
ATOM 692 O O . MET A 1 84 ? -9.037 -15.158 -6.067 1.00 90.06 84 MET A O 1
ATOM 696 N N . LEU A 1 85 ? -9.744 -13.047 -5.861 1.00 89.62 85 LEU A N 1
ATOM 697 C CA . LEU A 1 85 ? -11.081 -13.425 -5.396 1.00 89.62 85 LEU A CA 1
ATOM 698 C C . LEU A 1 85 ? -11.927 -14.122 -6.469 1.00 89.62 85 LEU A C 1
ATOM 700 O O . LEU A 1 85 ? -12.841 -14.862 -6.111 1.00 89.62 85 LEU A O 1
ATOM 704 N N . GLN A 1 86 ? -11.618 -13.949 -7.759 1.00 91.81 86 GLN A N 1
ATOM 705 C CA . GLN A 1 86 ? -12.290 -14.690 -8.836 1.00 91.81 86 GLN A CA 1
ATOM 706 C C . GLN A 1 86 ? -11.911 -16.176 -8.850 1.00 91.81 86 GLN A C 1
ATOM 708 O O . GLN A 1 86 ? -12.662 -16.993 -9.378 1.00 91.81 86 GLN A O 1
ATOM 713 N N . LEU A 1 87 ? -10.775 -16.539 -8.247 1.00 91.25 87 LEU A N 1
ATOM 714 C CA . LEU A 1 87 ? -10.314 -17.925 -8.136 1.00 91.25 87 LEU A CA 1
ATOM 715 C C . LEU A 1 87 ? -10.983 -18.683 -6.978 1.00 91.25 87 LEU A C 1
ATOM 717 O O . LEU A 1 87 ? -10.800 -19.892 -6.836 1.00 91.25 87 LEU A O 1
ATOM 721 N N . VAL A 1 88 ? -11.748 -17.986 -6.134 1.00 89.69 88 VAL A N 1
ATOM 722 C CA . VAL A 1 88 ? -12.357 -18.530 -4.916 1.00 89.69 88 VAL A CA 1
ATOM 723 C C . VAL A 1 88 ? -13.873 -18.692 -5.116 1.00 89.69 88 VAL A C 1
ATOM 725 O O . VAL A 1 88 ? -14.502 -17.844 -5.750 1.00 89.69 88 VAL A O 1
ATOM 728 N N . PRO A 1 89 ? -14.518 -19.738 -4.555 1.00 89.94 89 PRO A N 1
ATOM 729 C CA . PRO A 1 89 ? -15.970 -19.888 -4.628 1.00 89.94 89 PRO A CA 1
ATOM 730 C C . PRO A 1 89 ? -16.729 -18.648 -4.128 1.00 89.94 89 PRO A C 1
ATOM 732 O O . PRO A 1 89 ? -16.399 -18.076 -3.086 1.00 89.94 89 PRO A O 1
ATOM 735 N N . ALA A 1 90 ? -17.806 -18.276 -4.828 1.00 87.38 90 ALA A N 1
ATOM 736 C CA . ALA A 1 90 ? -18.540 -17.022 -4.615 1.00 87.38 90 ALA A CA 1
ATOM 737 C C . ALA A 1 90 ? -18.962 -16.713 -3.156 1.00 87.38 90 ALA A C 1
ATOM 739 O O . ALA A 1 90 ? -18.911 -15.545 -2.761 1.00 87.38 90 ALA A O 1
ATOM 740 N N . PRO A 1 91 ? -19.376 -17.686 -2.314 1.00 85.88 91 PRO A N 1
ATOM 741 C CA . PRO A 1 91 ? -19.680 -17.406 -0.910 1.00 85.88 91 PRO A CA 1
ATOM 742 C C . PRO A 1 91 ? -18.460 -16.913 -0.124 1.00 85.88 91 PRO A C 1
ATOM 744 O O . PRO A 1 91 ? -18.565 -15.936 0.613 1.00 85.88 91 PRO A O 1
ATOM 747 N N . ALA A 1 92 ? -17.303 -17.546 -0.325 1.00 83.38 92 ALA A N 1
ATOM 748 C CA . ALA A 1 92 ? -16.058 -17.163 0.328 1.00 83.38 92 ALA A CA 1
ATOM 749 C C . ALA A 1 92 ? -15.491 -15.865 -0.264 1.00 83.38 92 ALA A C 1
ATOM 751 O O . ALA A 1 92 ? -15.053 -15.001 0.489 1.00 83.38 92 ALA A O 1
ATOM 752 N N . ALA A 1 93 ? -15.591 -15.668 -1.583 1.00 83.19 93 ALA A N 1
ATOM 753 C CA . ALA A 1 93 ? -15.154 -14.431 -2.231 1.00 83.19 93 ALA A CA 1
ATOM 754 C C . ALA A 1 93 ? -15.875 -13.188 -1.677 1.00 83.19 93 ALA A C 1
ATOM 756 O O . ALA A 1 93 ? -15.246 -12.159 -1.448 1.00 83.19 93 ALA A O 1
ATOM 757 N N . ARG A 1 94 ? -17.184 -13.290 -1.396 1.00 84.00 94 ARG A N 1
ATOM 758 C CA . ARG A 1 94 ? -17.953 -12.200 -0.769 1.00 84.00 94 ARG A CA 1
ATOM 759 C C . ARG A 1 94 ? -17.511 -11.909 0.663 1.00 84.00 94 ARG A C 1
ATOM 761 O O . ARG A 1 94 ? -17.442 -10.747 1.038 1.00 84.00 94 ARG A O 1
ATOM 768 N N . ALA A 1 95 ? -17.216 -12.945 1.447 1.00 83.12 95 ALA A N 1
ATOM 769 C CA . ALA A 1 95 ? -16.772 -12.789 2.832 1.00 83.12 95 ALA A CA 1
ATOM 770 C C . ALA A 1 95 ? -15.345 -12.222 2.945 1.00 83.12 95 ALA A C 1
ATOM 772 O O . ALA A 1 95 ? -15.023 -11.567 3.929 1.00 83.12 95 ALA A O 1
ATOM 773 N N . LEU A 1 96 ? -14.501 -12.474 1.941 1.00 84.44 96 LEU A N 1
ATOM 774 C CA . LEU A 1 96 ? -13.107 -12.019 1.872 1.00 84.44 96 LEU A CA 1
ATOM 775 C C . LEU A 1 96 ? -12.929 -10.718 1.071 1.00 84.44 96 LEU A C 1
ATOM 777 O O . LEU A 1 96 ? -11.797 -10.273 0.865 1.00 84.44 96 LEU A O 1
ATOM 781 N N . GLY A 1 97 ? -14.026 -10.142 0.576 1.00 86.69 97 GLY A N 1
ATOM 782 C CA . GLY A 1 97 ? -14.019 -8.922 -0.221 1.00 86.69 97 GLY A CA 1
ATOM 783 C C . GLY A 1 97 ? -13.499 -7.726 0.585 1.00 86.69 97 GLY A C 1
ATOM 784 O O . GLY A 1 97 ? -13.997 -7.510 1.689 1.00 86.69 97 GLY A O 1
ATOM 785 N N . PRO A 1 98 ? -12.551 -6.932 0.050 1.00 89.38 98 PRO A N 1
ATOM 786 C CA . PRO A 1 98 ? -12.071 -5.738 0.729 1.00 89.38 98 PRO A CA 1
ATOM 787 C C . PRO A 1 98 ? -13.188 -4.709 0.933 1.00 89.38 98 PRO A C 1
ATOM 789 O O . PRO A 1 98 ? -14.052 -4.516 0.071 1.00 89.38 98 PRO A O 1
ATOM 792 N N . LEU A 1 99 ? -13.139 -4.005 2.055 1.00 94.38 99 LEU A N 1
ATOM 793 C CA . LEU A 1 99 ? -14.068 -2.958 2.431 1.00 94.38 99 LEU A CA 1
ATOM 794 C C . LEU A 1 99 ? -13.955 -1.758 1.479 1.00 94.38 99 LEU A C 1
ATOM 796 O O . LEU A 1 99 ? -12.844 -1.287 1.197 1.00 94.38 99 LEU A O 1
ATOM 800 N N . PRO A 1 100 ? -15.094 -1.167 1.061 1.00 94.81 100 PRO A N 1
ATOM 801 C CA . PRO A 1 100 ? -15.110 -0.000 0.181 1.00 94.81 100 PRO A CA 1
ATOM 802 C C . PRO A 1 100 ? -14.248 1.160 0.685 1.00 94.81 100 PRO A C 1
ATOM 804 O O . PRO A 1 100 ? -13.556 1.795 -0.109 1.00 94.81 100 PRO A O 1
ATOM 807 N N . LEU A 1 101 ? -14.229 1.381 2.006 1.00 96.12 101 LEU A N 1
ATOM 808 C CA . LEU A 1 101 ? -13.400 2.391 2.669 1.00 96.12 101 LEU A CA 1
ATOM 809 C C . LEU A 1 101 ? -11.910 2.238 2.325 1.00 96.12 101 LEU A C 1
ATOM 811 O O . LEU A 1 101 ? -11.231 3.230 2.076 1.00 96.12 101 LEU A O 1
ATOM 815 N N . VAL A 1 102 ? -11.399 1.009 2.278 1.00 96.75 102 VAL A N 1
ATOM 816 C CA . VAL A 1 102 ? -9.980 0.739 2.013 1.00 96.75 102 VAL A CA 1
ATOM 817 C C . VAL A 1 102 ? -9.698 0.772 0.512 1.00 96.75 102 VAL A C 1
ATOM 819 O O . VAL A 1 102 ? -8.734 1.405 0.077 1.00 96.75 102 VAL A O 1
ATOM 822 N N . THR A 1 103 ? -10.573 0.182 -0.308 1.00 95.75 103 THR A N 1
ATOM 823 C CA . THR A 1 103 ? -10.413 0.206 -1.777 1.00 95.75 103 THR A CA 1
ATOM 824 C C . THR A 1 103 ? -10.530 1.613 -2.363 1.00 95.75 103 THR A C 1
ATOM 826 O O . THR A 1 103 ? -9.855 1.949 -3.330 1.00 95.75 103 THR A O 1
ATOM 829 N N . GLY A 1 104 ? -11.351 2.475 -1.755 1.00 95.31 104 GLY A N 1
ATOM 830 C CA . GLY A 1 104 ? -11.496 3.873 -2.156 1.00 95.31 104 GLY A CA 1
ATOM 831 C C . GLY A 1 104 ? -10.316 4.755 -1.745 1.00 95.31 104 GLY A C 1
ATOM 832 O O . GLY A 1 104 ? -10.191 5.873 -2.243 1.00 95.31 104 GLY A O 1
ATOM 833 N N . THR A 1 105 ? -9.437 4.269 -0.863 1.00 97.50 105 THR A N 1
ATOM 834 C CA . THR A 1 105 ? -8.313 5.044 -0.334 1.00 97.50 105 THR A CA 1
ATOM 835 C C . THR A 1 105 ? -7.017 4.658 -1.046 1.00 97.50 105 THR A C 1
ATOM 837 O O . THR A 1 105 ? -6.473 3.577 -0.829 1.00 97.50 105 THR A O 1
ATOM 840 N N . ASN A 1 106 ? -6.508 5.561 -1.890 1.00 96.25 106 ASN A N 1
ATOM 841 C CA . ASN A 1 106 ? -5.244 5.408 -2.628 1.00 96.25 106 ASN A CA 1
ATOM 842 C C . ASN A 1 106 ? -4.231 6.492 -2.238 1.00 96.25 106 ASN A C 1
ATOM 844 O O . ASN A 1 106 ? -3.634 7.151 -3.089 1.00 96.25 106 ASN A O 1
ATOM 848 N N . ASP A 1 107 ? -4.093 6.685 -0.929 1.00 96.56 107 ASP A N 1
ATOM 849 C CA . ASP A 1 107 ? -3.144 7.588 -0.290 1.00 96.56 107 ASP A CA 1
ATOM 850 C C . ASP A 1 107 ? -2.533 6.870 0.920 1.00 96.56 107 ASP A C 1
ATOM 852 O O . ASP A 1 107 ? -3.253 6.304 1.749 1.00 96.56 107 ASP A O 1
ATOM 856 N N . LEU A 1 108 ? -1.201 6.852 1.002 1.00 96.56 108 LEU A N 1
ATOM 857 C CA . LEU A 1 108 ? -0.486 6.100 2.035 1.00 96.56 108 LEU A CA 1
ATOM 858 C C . LEU A 1 108 ? -0.772 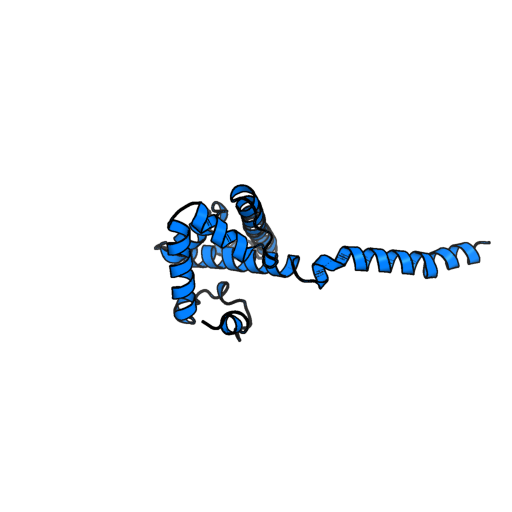6.650 3.436 1.00 96.56 108 LEU A C 1
ATOM 860 O O . LEU A 1 108 ? -1.005 5.875 4.363 1.00 96.56 108 LEU A O 1
ATOM 864 N N . MET A 1 109 ? -0.777 7.975 3.600 1.00 96.75 109 MET A N 1
ATOM 865 C CA . MET A 1 109 ? -0.993 8.601 4.904 1.00 96.75 109 MET A CA 1
ATOM 866 C C . MET A 1 109 ? -2.420 8.341 5.406 1.00 96.75 109 MET A C 1
ATOM 868 O O . MET A 1 109 ? -2.615 8.034 6.585 1.00 96.75 109 MET A O 1
ATOM 872 N N . ALA A 1 110 ? -3.412 8.401 4.517 1.00 97.50 110 ALA A N 1
ATOM 873 C CA . ALA A 1 110 ? -4.803 8.090 4.825 1.00 97.50 110 ALA A CA 1
ATOM 874 C C . ALA A 1 110 ? -4.998 6.609 5.190 1.00 97.50 110 ALA A C 1
ATOM 876 O O . ALA A 1 110 ? -5.665 6.309 6.181 1.00 97.50 110 ALA A O 1
ATOM 877 N N . LEU A 1 111 ? -4.372 5.679 4.461 1.00 97.69 111 LEU A N 1
ATOM 878 C CA . LEU A 1 111 ? -4.407 4.255 4.815 1.00 97.69 111 LEU A CA 1
ATOM 879 C C . LEU A 1 111 ? -3.742 3.993 6.167 1.00 97.69 111 LEU A C 1
ATOM 881 O O . LEU A 1 111 ? -4.293 3.258 6.984 1.00 97.69 111 LEU A O 1
ATOM 885 N N . MET A 1 112 ? -2.604 4.632 6.450 1.00 96.56 112 MET A N 1
ATOM 886 C CA . MET A 1 112 ? -1.962 4.530 7.761 1.00 96.56 112 MET A CA 1
ATOM 887 C C . MET A 1 112 ? -2.852 5.097 8.866 1.00 96.56 112 MET A C 1
ATOM 889 O O . MET A 1 112 ? -2.899 4.527 9.952 1.00 96.56 112 MET A O 1
ATOM 893 N N . ALA A 1 113 ? -3.603 6.170 8.608 1.00 97.31 113 ALA A N 1
ATOM 894 C CA . ALA A 1 113 ? -4.594 6.661 9.558 1.00 97.31 113 ALA A CA 1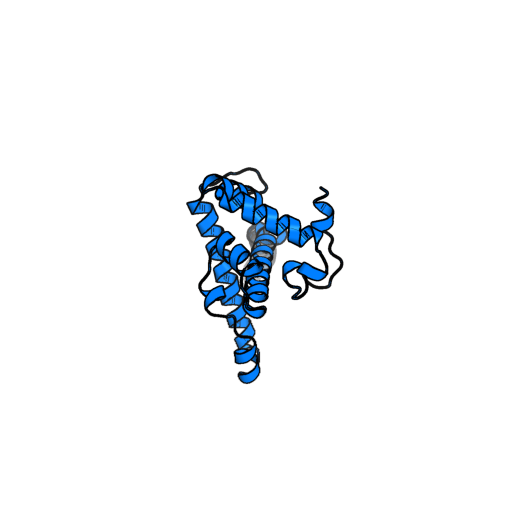
ATOM 895 C C . ALA A 1 113 ? -5.673 5.597 9.832 1.00 97.31 113 ALA A C 1
ATOM 897 O O . ALA A 1 113 ? -5.868 5.239 10.992 1.00 97.31 113 ALA A O 1
ATOM 898 N N . ILE A 1 114 ? -6.290 5.018 8.793 1.00 97.31 114 ILE A N 1
ATOM 899 C CA . ILE A 1 114 ? -7.302 3.950 8.931 1.00 97.31 114 ILE A CA 1
ATOM 900 C C . ILE A 1 114 ? -6.752 2.771 9.737 1.00 97.31 114 ILE A C 1
ATOM 902 O O . ILE A 1 114 ? -7.381 2.343 10.705 1.00 97.31 114 ILE A O 1
ATOM 906 N N . MET A 1 115 ? -5.557 2.296 9.373 1.00 95.38 115 MET A N 1
ATOM 907 C CA . MET A 1 115 ? -4.847 1.183 10.010 1.00 95.38 115 MET A CA 1
ATOM 908 C C . MET A 1 115 ? -4.756 1.335 11.535 1.00 95.38 115 MET A C 1
ATOM 910 O O . MET A 1 115 ? -4.754 0.356 12.277 1.00 95.38 115 MET A O 1
ATOM 914 N N . PHE A 1 116 ? -4.705 2.573 12.006 1.00 94.62 116 PHE A N 1
ATOM 915 C CA . PHE A 1 116 ? -4.373 2.907 13.373 1.00 94.62 116 PHE A CA 1
ATOM 916 C C . PHE A 1 116 ? -5.507 3.529 14.192 1.00 94.62 116 PHE A C 1
ATOM 918 O O . PHE A 1 116 ? -5.404 3.533 15.419 1.00 94.62 116 PHE A O 1
ATOM 925 N N . THR A 1 117 ? -6.506 4.133 13.548 1.00 94.50 117 THR A N 1
ATOM 926 C CA . THR A 1 117 ? -7.579 4.878 14.228 1.00 94.50 117 THR A CA 1
ATOM 927 C C . THR A 1 117 ? -8.964 4.314 13.956 1.00 94.50 117 THR A C 1
ATOM 929 O O . THR A 1 117 ? -9.905 4.726 14.623 1.00 94.50 117 THR A O 1
ATOM 932 N N . SER A 1 118 ? -9.122 3.398 12.994 1.00 94.44 118 SER A N 1
ATOM 933 C CA . SER A 1 118 ? -10.418 2.762 12.755 1.00 94.44 118 SER A CA 1
ATOM 934 C C . SER A 1 118 ? -10.820 1.890 13.944 1.00 94.44 118 SER A C 1
ATOM 936 O O . SER A 1 118 ? -10.019 1.093 14.440 1.00 94.44 118 SER A O 1
ATOM 938 N N . GLU A 1 119 ? -12.074 1.996 14.372 1.00 94.06 119 GLU A N 1
ATOM 939 C CA . GLU A 1 119 ? -12.659 1.120 15.394 1.00 94.06 119 GLU A CA 1
ATOM 940 C C . GLU A 1 119 ? -12.882 -0.299 14.847 1.00 94.06 119 GLU A C 1
ATOM 942 O O . GLU A 1 119 ? -12.712 -1.288 15.567 1.00 94.06 119 GLU A O 1
ATOM 947 N N . ASP A 1 120 ? -13.134 -0.417 13.541 1.00 93.44 120 ASP A N 1
ATOM 948 C CA . ASP A 1 120 ? -13.302 -1.694 12.859 1.00 93.44 120 ASP A CA 1
ATOM 949 C C . ASP A 1 120 ? -11.954 -2.403 12.645 1.00 93.44 120 ASP A C 1
ATOM 951 O O . ASP A 1 120 ? -11.060 -1.923 11.939 1.00 93.44 120 ASP A O 1
ATOM 955 N N . ARG A 1 121 ? -11.827 -3.594 13.245 1.00 91.31 121 ARG A N 1
ATOM 956 C CA . ARG A 1 121 ? -10.647 -4.458 13.122 1.00 91.31 121 ARG A CA 1
ATOM 957 C C . ARG A 1 121 ? -10.395 -4.884 11.679 1.00 91.31 121 ARG A C 1
ATOM 959 O O . ARG A 1 121 ? -9.228 -4.981 11.299 1.00 91.31 121 ARG A O 1
ATOM 966 N N . GLN A 1 122 ? -11.444 -5.135 10.900 1.00 91.62 122 GLN A N 1
ATOM 967 C CA . GLN A 1 122 ? -11.301 -5.540 9.507 1.00 91.62 122 GLN A CA 1
ATOM 968 C C . GLN A 1 122 ? -10.716 -4.393 8.680 1.00 91.62 122 GLN A C 1
ATOM 970 O O . GLN A 1 122 ? -9.686 -4.586 8.037 1.00 91.62 122 GLN A O 1
ATOM 975 N N . ALA A 1 123 ? -11.272 -3.183 8.790 1.00 94.88 123 ALA A N 1
ATOM 976 C CA . ALA A 1 123 ? -10.720 -1.996 8.136 1.00 94.88 123 ALA A CA 1
ATOM 977 C C . ALA A 1 123 ? -9.251 -1.732 8.503 1.00 94.88 123 ALA A C 1
ATOM 979 O O . ALA A 1 123 ? -8.452 -1.402 7.623 1.00 94.88 123 ALA A O 1
ATOM 980 N N . ARG A 1 124 ? -8.864 -1.916 9.777 1.00 94.12 124 ARG A N 1
ATOM 981 C CA . ARG A 1 124 ? -7.456 -1.777 10.191 1.00 94.12 124 ARG A CA 1
ATOM 982 C C . ARG A 1 124 ? -6.551 -2.766 9.462 1.00 94.12 124 ARG A C 1
ATOM 984 O O . ARG A 1 124 ? -5.533 -2.364 8.899 1.00 94.12 124 ARG A O 1
ATOM 991 N N . TYR A 1 125 ? -6.930 -4.045 9.465 1.00 92.62 125 TYR A N 1
ATOM 992 C CA . TYR A 1 125 ? -6.152 -5.098 8.819 1.00 92.62 125 TYR A CA 1
ATOM 993 C C . TYR A 1 125 ? -6.076 -4.910 7.304 1.00 92.62 125 TYR A C 1
ATOM 995 O O . TYR A 1 125 ? -5.013 -5.063 6.716 1.00 92.62 125 TYR A O 1
ATOM 1003 N N . GLU A 1 126 ? -7.176 -4.555 6.653 1.00 94.62 126 GLU A N 1
ATOM 1004 C CA . GLU A 1 126 ? -7.185 -4.379 5.205 1.00 94.62 126 GLU A CA 1
ATOM 1005 C C . GLU A 1 126 ? -6.352 -3.176 4.760 1.00 94.62 126 GLU A C 1
ATOM 1007 O O . GLU A 1 126 ? -5.640 -3.277 3.762 1.00 94.62 126 GLU A O 1
ATOM 1012 N N . ALA A 1 127 ? -6.361 -2.075 5.518 1.00 96.38 127 ALA A N 1
ATOM 1013 C CA . ALA A 1 127 ? -5.455 -0.958 5.270 1.00 96.38 127 ALA A CA 1
ATOM 1014 C C . ALA A 1 127 ? -3.984 -1.383 5.434 1.00 96.38 127 ALA A C 1
ATOM 1016 O O . ALA A 1 127 ? -3.165 -1.099 4.559 1.00 96.38 127 ALA A O 1
ATOM 1017 N N . GLN A 1 128 ? -3.663 -2.129 6.500 1.00 94.56 128 GLN A N 1
ATOM 1018 C CA . GLN A 1 128 ? -2.330 -2.704 6.729 1.00 94.56 128 GLN A CA 1
ATOM 1019 C C . GLN A 1 128 ? -1.894 -3.600 5.561 1.00 94.56 128 GLN A C 1
ATOM 1021 O O . GLN A 1 128 ? -0.808 -3.429 5.009 1.00 94.56 128 GLN A O 1
ATOM 1026 N N . ARG A 1 129 ? -2.770 -4.519 5.143 1.00 93.94 129 ARG A N 1
ATOM 1027 C CA . ARG A 1 129 ? -2.547 -5.451 4.036 1.00 93.94 129 ARG A CA 1
ATOM 1028 C C . ARG A 1 129 ? -2.336 -4.709 2.722 1.00 93.94 129 ARG A C 1
ATOM 1030 O O . ARG A 1 129 ? -1.439 -5.077 1.971 1.00 93.94 129 ARG A O 1
ATOM 1037 N N . LYS A 1 130 ? -3.132 -3.672 2.446 1.00 96.25 130 LYS A N 1
ATOM 1038 C CA . LYS A 1 130 ? -3.011 -2.872 1.223 1.00 96.25 130 LYS A CA 1
ATOM 1039 C C . LYS A 1 130 ? -1.666 -2.147 1.159 1.00 96.25 130 LYS A C 1
ATOM 1041 O O . LYS A 1 130 ? -0.996 -2.214 0.135 1.00 96.25 130 LYS A O 1
ATOM 1046 N N . ILE A 1 131 ? -1.234 -1.541 2.267 1.00 95.31 131 ILE A N 1
ATOM 1047 C CA . ILE A 1 131 ? 0.100 -0.930 2.383 1.00 95.31 131 ILE A CA 1
ATOM 1048 C C . ILE A 1 131 ? 1.196 -1.987 2.198 1.00 95.31 131 ILE A C 1
ATOM 1050 O O . ILE A 1 131 ? 2.125 -1.780 1.421 1.00 95.31 131 ILE A O 1
ATOM 1054 N N . GLY A 1 132 ? 1.080 -3.125 2.888 1.00 91.50 132 GLY A N 1
ATOM 1055 C CA . GLY A 1 132 ? 2.062 -4.206 2.833 1.00 91.50 132 GLY A CA 1
ATOM 1056 C C . GLY A 1 132 ? 2.234 -4.788 1.431 1.00 91.50 132 GLY A C 1
ATOM 1057 O O . GLY A 1 132 ? 3.361 -4.948 0.974 1.00 91.50 132 GLY A O 1
ATOM 1058 N N . LEU A 1 133 ? 1.133 -5.054 0.723 1.00 93.25 133 LEU A N 1
ATOM 1059 C CA . LEU A 1 133 ? 1.178 -5.548 -0.655 1.00 93.25 133 LEU A CA 1
ATOM 1060 C C . LEU A 1 133 ? 1.722 -4.499 -1.625 1.00 93.25 133 LEU A C 1
ATOM 1062 O O . LEU A 1 133 ? 2.529 -4.845 -2.477 1.00 93.25 133 LEU A O 1
ATOM 1066 N N . ALA A 1 134 ? 1.344 -3.227 -1.478 1.00 94.25 134 ALA A N 1
ATOM 1067 C CA . ALA A 1 134 ? 1.859 -2.171 -2.349 1.00 94.25 134 ALA A CA 1
ATOM 1068 C C . ALA A 1 134 ? 3.372 -2.005 -2.180 1.00 94.25 134 ALA A C 1
ATOM 1070 O O . ALA A 1 134 ? 4.086 -1.810 -3.161 1.00 94.25 134 ALA A O 1
ATOM 1071 N N . ARG A 1 135 ? 3.871 -2.136 -0.944 1.00 90.69 135 ARG A N 1
ATOM 1072 C CA . ARG A 1 135 ? 5.309 -2.157 -0.682 1.00 90.69 135 ARG A CA 1
ATOM 1073 C C . ARG A 1 135 ? 5.980 -3.364 -1.331 1.00 90.69 135 ARG A C 1
ATOM 1075 O O . ARG A 1 135 ? 6.999 -3.189 -1.984 1.00 90.69 135 ARG A O 1
ATOM 1082 N N . LEU A 1 136 ? 5.391 -4.551 -1.194 1.00 89.25 136 LEU A N 1
ATOM 1083 C CA . LEU A 1 136 ? 5.916 -5.765 -1.813 1.00 89.25 136 LEU A CA 1
ATOM 1084 C C . LEU A 1 136 ? 5.979 -5.645 -3.343 1.00 89.25 136 LEU A C 1
ATOM 1086 O O . LEU A 1 136 ? 6.985 -6.018 -3.930 1.00 89.25 136 LEU A O 1
ATOM 1090 N N . PHE A 1 137 ? 4.937 -5.108 -3.983 1.00 90.38 137 PHE A N 1
ATOM 1091 C CA . PHE A 1 137 ? 4.911 -4.895 -5.435 1.00 90.38 137 PHE A CA 1
ATOM 1092 C C . PHE A 1 137 ? 5.986 -3.907 -5.869 1.00 90.38 137 PHE A C 1
ATOM 1094 O O . PHE A 1 137 ? 6.737 -4.195 -6.794 1.00 90.38 137 PHE A O 1
ATOM 1101 N N . PHE A 1 138 ? 6.118 -2.793 -5.143 1.00 89.50 138 PHE A N 1
ATOM 1102 C CA . PHE A 1 138 ? 7.198 -1.844 -5.369 1.00 89.50 138 PHE A CA 1
ATOM 1103 C C . PHE A 1 138 ? 8.570 -2.523 -5.265 1.00 89.50 138 PHE A C 1
ATOM 1105 O O . PHE A 1 138 ? 9.384 -2.384 -6.172 1.00 89.50 138 PHE A O 1
ATOM 1112 N N . ASP A 1 139 ? 8.826 -3.275 -4.193 1.00 85.75 139 ASP A N 1
ATOM 1113 C CA . ASP A 1 139 ? 10.118 -3.928 -3.979 1.00 85.75 139 ASP A CA 1
ATOM 1114 C C . ASP A 1 139 ? 10.412 -4.964 -5.078 1.00 85.75 139 ASP A C 1
ATOM 1116 O O . ASP A 1 139 ? 11.524 -4.979 -5.599 1.00 85.75 139 ASP A O 1
ATOM 1120 N N . VAL A 1 140 ? 9.420 -5.769 -5.487 1.00 85.50 140 VAL A N 1
ATOM 1121 C CA . VAL A 1 140 ? 9.543 -6.737 -6.595 1.00 85.50 140 VAL A CA 1
ATOM 1122 C C . VAL A 1 140 ? 9.891 -6.035 -7.904 1.00 85.50 140 VAL A C 1
ATOM 1124 O O . VAL A 1 140 ? 10.868 -6.417 -8.550 1.00 85.50 140 VAL A O 1
ATOM 1127 N N . ASP A 1 141 ? 9.150 -4.989 -8.270 1.00 85.25 141 ASP A N 1
ATOM 1128 C CA . ASP A 1 141 ? 9.397 -4.227 -9.497 1.00 85.25 141 ASP A CA 1
ATOM 1129 C C . ASP A 1 141 ? 10.797 -3.623 -9.532 1.00 85.25 141 ASP A C 1
ATOM 1131 O O . ASP A 1 141 ? 11.379 -3.484 -10.604 1.00 85.25 141 ASP A O 1
ATOM 1135 N N . HIS A 1 142 ? 11.344 -3.267 -8.372 1.00 82.56 142 HIS A N 1
ATOM 1136 C CA . HIS A 1 142 ? 12.649 -2.626 -8.244 1.00 82.56 142 HIS A CA 1
ATOM 1137 C C . HIS A 1 142 ? 13.774 -3.611 -7.892 1.00 82.56 142 HIS A C 1
ATOM 1139 O O . HIS A 1 142 ? 14.883 -3.176 -7.584 1.00 82.56 142 HIS A O 1
ATOM 1145 N N . THR A 1 143 ? 13.528 -4.924 -7.974 1.00 82.19 143 THR A N 1
ATOM 1146 C CA . THR A 1 143 ? 14.609 -5.917 -7.947 1.00 82.19 143 THR A CA 1
ATOM 1147 C C . THR A 1 143 ? 15.393 -5.906 -9.257 1.00 82.19 143 THR A C 1
ATOM 1149 O O . THR A 1 143 ? 14.825 -5.755 -10.342 1.00 82.19 143 THR A O 1
ATOM 1152 N N . ASP A 1 144 ? 16.708 -6.118 -9.164 1.00 76.31 144 ASP A N 1
ATOM 1153 C CA . ASP A 1 144 ? 17.596 -6.141 -10.330 1.00 76.31 144 ASP A CA 1
ATOM 1154 C C . ASP A 1 144 ? 17.153 -7.175 -11.375 1.00 76.31 144 ASP A C 1
ATOM 1156 O O . ASP A 1 144 ? 17.235 -6.913 -12.573 1.00 76.31 144 ASP A O 1
ATOM 1160 N N . ASP A 1 145 ? 16.645 -8.333 -10.951 1.00 75.94 145 ASP A N 1
ATOM 1161 C CA . ASP A 1 145 ? 16.192 -9.389 -11.862 1.00 75.94 145 ASP A CA 1
ATOM 1162 C C . ASP A 1 145 ? 15.007 -8.944 -12.730 1.00 75.94 145 ASP A C 1
ATOM 1164 O O . ASP A 1 145 ? 14.975 -9.227 -13.933 1.00 75.94 145 ASP A O 1
ATOM 1168 N N . VAL A 1 146 ? 14.055 -8.209 -12.143 1.00 75.00 146 VAL A N 1
ATOM 1169 C CA . VAL A 1 146 ? 12.897 -7.659 -12.861 1.00 75.00 146 VAL A CA 1
ATOM 1170 C C . VAL A 1 146 ? 13.324 -6.483 -13.740 1.00 75.00 146 VAL A C 1
ATOM 1172 O O . VAL A 1 146 ? 13.005 -6.459 -14.932 1.00 75.00 146 VAL A O 1
ATOM 1175 N N . GLN A 1 147 ? 14.121 -5.555 -13.205 1.00 76.94 147 GLN A N 1
ATOM 1176 C CA . GLN A 1 147 ? 14.612 -4.383 -13.941 1.00 76.94 147 GLN A CA 1
ATOM 1177 C C . GLN A 1 147 ? 15.497 -4.761 -15.141 1.00 76.94 147 GLN A C 1
ATOM 1179 O O . GLN A 1 147 ? 15.439 -4.114 -16.189 1.00 76.94 147 GLN A O 1
ATOM 1184 N N . ASN A 1 148 ? 16.275 -5.843 -15.040 1.00 77.50 148 ASN A N 1
ATOM 1185 C CA . ASN A 1 148 ? 17.115 -6.349 -16.130 1.00 77.50 148 ASN A CA 1
ATOM 1186 C C . ASN A 1 148 ? 16.362 -7.241 -17.132 1.00 77.50 148 ASN A C 1
ATOM 1188 O O . ASN A 1 148 ? 16.937 -7.631 -18.155 1.00 77.50 148 ASN A O 1
ATOM 1192 N N . GLY A 1 149 ? 15.078 -7.536 -16.904 1.00 75.69 149 GLY A N 1
ATOM 1193 C CA . GLY A 1 149 ? 14.239 -8.350 -17.791 1.00 75.69 149 GLY A CA 1
ATOM 1194 C C . GLY A 1 149 ? 14.315 -7.959 -19.279 1.00 75.69 149 GLY A C 1
ATOM 1195 O O . GLY A 1 149 ? 14.519 -8.839 -20.126 1.00 75.69 149 GLY A O 1
ATOM 1196 N N . PRO A 1 150 ? 14.248 -6.663 -19.648 1.00 81.69 150 PRO A N 1
ATOM 1197 C CA . PRO A 1 150 ? 14.411 -6.228 -21.036 1.00 81.69 150 PRO A CA 1
ATOM 1198 C C . PRO A 1 150 ? 15.796 -6.542 -21.625 1.00 81.69 150 PRO A C 1
ATOM 1200 O O . PRO A 1 150 ? 15.903 -6.912 -22.795 1.00 81.69 150 PRO A O 1
ATOM 1203 N N . ALA A 1 151 ? 16.863 -6.431 -20.828 1.00 77.75 151 ALA A N 1
ATOM 1204 C CA . ALA A 1 151 ? 18.219 -6.761 -21.264 1.00 77.75 151 ALA A CA 1
ATOM 1205 C C . ALA A 1 151 ? 18.391 -8.276 -21.462 1.00 77.75 151 ALA A C 1
ATOM 1207 O O . ALA A 1 151 ? 18.966 -8.707 -22.464 1.00 77.75 151 ALA A O 1
ATOM 1208 N N . HIS A 1 152 ? 17.835 -9.085 -20.555 1.00 78.50 152 HIS A N 1
ATOM 1209 C CA . HIS A 1 152 ? 17.794 -10.541 -20.693 1.00 78.50 152 HIS A CA 1
ATOM 1210 C C . HIS A 1 152 ? 17.000 -10.978 -21.931 1.00 78.50 152 HIS A C 1
ATOM 1212 O O . HIS A 1 152 ? 17.473 -11.828 -22.686 1.00 78.50 152 HIS A O 1
ATOM 1218 N N . THR A 1 153 ? 15.851 -10.346 -22.192 1.00 83.62 153 THR A N 1
ATOM 1219 C CA . THR A 1 153 ? 15.024 -10.604 -23.384 1.00 83.62 153 THR A CA 1
ATOM 1220 C C . THR A 1 153 ? 15.802 -10.309 -24.662 1.00 83.62 153 THR A C 1
ATOM 1222 O O . THR A 1 153 ? 15.927 -11.179 -25.521 1.00 83.62 153 THR A O 1
ATOM 1225 N N . ARG A 1 154 ? 16.426 -9.129 -24.750 1.00 86.62 154 ARG A N 1
ATOM 1226 C CA . ARG A 1 154 ? 17.244 -8.747 -25.908 1.00 86.62 154 ARG A CA 1
ATOM 1227 C C . ARG A 1 154 ? 18.385 -9.736 -26.151 1.00 86.62 154 ARG A C 1
ATOM 1229 O O . ARG A 1 154 ? 18.616 -10.161 -27.278 1.00 86.62 154 ARG A O 1
ATOM 1236 N N . ARG A 1 155 ? 19.075 -10.157 -25.089 1.00 83.12 155 ARG A N 1
ATOM 1237 C CA . ARG A 1 155 ? 20.172 -11.130 -25.188 1.00 83.12 155 ARG A CA 1
ATOM 1238 C C . ARG A 1 155 ? 19.688 -12.508 -25.648 1.00 83.12 155 ARG A C 1
ATOM 1240 O O . ARG A 1 155 ? 20.387 -13.179 -26.407 1.00 83.12 155 ARG A O 1
ATOM 1247 N N . LEU A 1 156 ? 18.505 -12.936 -25.209 1.00 85.88 156 LEU A N 1
ATOM 1248 C CA . LEU A 1 156 ? 17.875 -14.164 -25.693 1.00 85.88 156 LEU A CA 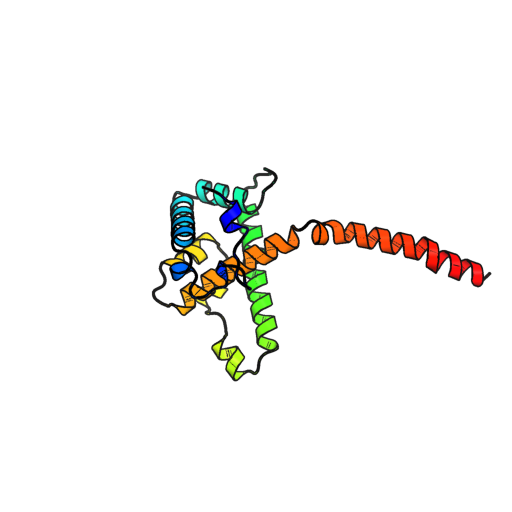1
ATOM 1249 C C . LEU A 1 156 ? 17.540 -14.058 -27.187 1.00 85.88 156 LEU A C 1
ATOM 1251 O O . LEU A 1 156 ? 17.883 -14.963 -27.948 1.00 85.88 156 LEU A O 1
ATOM 1255 N N . GLU A 1 157 ? 16.929 -12.954 -27.615 1.00 88.56 157 GLU A N 1
ATOM 1256 C CA . GLU A 1 157 ? 16.605 -12.689 -29.022 1.00 88.56 157 GLU A CA 1
ATOM 1257 C C . GLU A 1 157 ? 17.861 -12.692 -29.908 1.00 88.56 157 GLU A C 1
ATOM 1259 O O . GLU A 1 157 ? 17.875 -13.342 -30.956 1.00 88.56 157 GLU A O 1
ATOM 1264 N N . GLU A 1 158 ? 18.949 -12.057 -29.462 1.00 88.50 158 GLU A N 1
ATOM 1265 C CA . GLU A 1 158 ? 20.249 -12.068 -30.147 1.00 88.50 158 GLU A CA 1
ATOM 1266 C C . GLU A 1 158 ? 20.828 -13.487 -30.278 1.00 88.50 158 GLU A C 1
ATOM 1268 O O . GLU A 1 158 ? 21.321 -13.875 -31.342 1.00 88.50 158 GLU A O 1
ATOM 1273 N N . CYS A 1 159 ? 20.750 -14.294 -29.216 1.00 85.56 159 CYS A N 1
ATOM 1274 C CA . CYS A 1 159 ? 21.184 -15.690 -29.243 1.00 85.56 159 CYS A CA 1
ATOM 1275 C C . CYS A 1 159 ? 20.341 -16.535 -30.209 1.00 85.56 159 CYS A C 1
ATOM 1277 O O . CYS A 1 159 ? 20.901 -17.314 -30.983 1.00 85.56 159 CYS A O 1
ATOM 1279 N N . LEU A 1 160 ? 19.016 -16.367 -30.210 1.00 85.94 160 LEU A N 1
ATOM 1280 C CA . LEU A 1 160 ? 18.116 -17.066 -31.131 1.00 85.94 160 LEU A CA 1
ATOM 1281 C C . LEU A 1 160 ? 18.370 -16.664 -32.589 1.00 85.94 160 LEU A C 1
ATOM 1283 O O . LEU A 1 160 ? 18.407 -17.529 -33.467 1.00 85.94 160 LEU A O 1
ATOM 1287 N N . ALA A 1 161 ? 18.611 -15.377 -32.854 1.00 83.69 161 ALA A N 1
ATOM 1288 C CA . ALA A 1 161 ? 18.991 -14.886 -34.177 1.00 83.69 161 ALA A CA 1
ATOM 1289 C C . ALA A 1 161 ? 20.292 -15.525 -34.677 1.00 83.69 161 ALA A C 1
ATOM 1291 O O . ALA A 1 161 ? 20.351 -16.006 -35.814 1.00 83.69 161 ALA A O 1
ATOM 1292 N N . ARG A 1 162 ? 21.314 -15.586 -33.816 1.00 78.75 162 ARG A N 1
ATOM 1293 C CA . ARG A 1 162 ? 22.623 -16.148 -34.161 1.00 78.75 162 ARG A CA 1
ATOM 1294 C C . ARG A 1 162 ? 22.595 -17.664 -34.349 1.00 78.75 162 ARG A C 1
ATOM 1296 O O . ARG A 1 162 ? 23.193 -18.163 -35.297 1.00 78.75 162 ARG A O 1
ATOM 1303 N N . GLU A 1 163 ? 21.932 -18.401 -33.462 1.00 80.19 163 GLU A N 1
ATOM 1304 C CA . GLU A 1 163 ? 22.042 -19.865 -33.427 1.00 80.19 163 GLU A CA 1
ATOM 1305 C C . GLU A 1 163 ? 20.894 -20.583 -34.134 1.00 80.19 163 GLU A C 1
ATOM 1307 O O . GLU A 1 163 ? 21.125 -21.594 -34.793 1.00 80.19 163 GLU A O 1
ATOM 1312 N N . LEU A 1 164 ? 19.663 -20.083 -34.027 1.00 71.88 164 LEU A N 1
ATOM 1313 C CA . LEU A 1 164 ? 18.491 -20.749 -34.593 1.00 71.88 164 LEU A CA 1
ATOM 1314 C C . LEU A 1 164 ? 18.221 -20.248 -36.014 1.00 71.88 164 LEU A C 1
ATOM 1316 O O . LEU A 1 164 ? 18.201 -21.024 -36.971 1.00 71.88 164 LEU A O 1
ATOM 1320 N N . TRP A 1 165 ? 18.067 -18.934 -36.176 1.00 67.62 165 TRP A N 1
ATOM 1321 C CA . TRP A 1 165 ? 17.587 -18.365 -37.435 1.00 67.62 165 TRP A CA 1
ATOM 1322 C C . TRP A 1 165 ? 18.643 -18.363 -38.539 1.00 67.62 165 TRP A C 1
ATOM 1324 O O . TRP A 1 165 ? 18.318 -18.695 -39.683 1.00 67.62 165 TRP A O 1
ATOM 1334 N N . ALA A 1 166 ? 19.911 -18.104 -38.208 1.00 62.59 166 ALA A N 1
ATOM 1335 C CA . ALA A 1 166 ? 21.015 -18.188 -39.167 1.00 62.59 166 ALA A CA 1
ATOM 1336 C C . ALA A 1 166 ? 21.280 -19.627 -39.657 1.00 62.59 166 ALA A C 1
ATOM 1338 O O . ALA A 1 166 ? 21.667 -19.836 -40.809 1.00 62.59 166 ALA A O 1
ATOM 1339 N N . ARG A 1 167 ? 21.044 -20.641 -38.810 1.00 60.09 167 ARG A N 1
ATOM 1340 C CA . ARG A 1 167 ? 21.191 -22.055 -39.198 1.00 60.09 167 ARG A CA 1
ATOM 1341 C C . ARG A 1 167 ? 20.031 -22.525 -40.074 1.00 60.09 167 ARG A C 1
ATOM 1343 O O . ARG A 1 167 ? 20.270 -23.182 -41.084 1.00 60.09 167 ARG A O 1
ATOM 1350 N N . VAL A 1 168 ? 18.799 -22.125 -39.753 1.00 59.12 168 VAL A N 1
ATOM 1351 C CA . VAL A 1 168 ? 17.606 -22.448 -40.557 1.00 59.12 168 VAL A CA 1
ATOM 1352 C C . VAL A 1 168 ? 17.663 -21.810 -41.952 1.00 59.12 168 VAL A C 1
ATOM 1354 O O . VAL A 1 168 ? 17.276 -22.446 -42.930 1.00 59.12 168 VAL A O 1
ATOM 1357 N N . THR A 1 169 ? 18.184 -20.585 -42.083 1.00 59.97 169 THR A N 1
ATOM 1358 C CA . THR A 1 169 ? 18.364 -19.944 -43.402 1.00 59.97 169 THR A CA 1
ATOM 1359 C C . THR A 1 169 ? 19.500 -20.553 -44.222 1.00 59.97 169 THR A C 1
ATOM 1361 O O . THR A 1 169 ? 19.377 -20.620 -45.443 1.00 59.97 169 THR A O 1
ATOM 1364 N N . ARG A 1 170 ? 20.574 -21.043 -43.586 1.00 57.12 170 ARG A N 1
ATOM 1365 C CA . ARG A 1 170 ? 21.636 -21.799 -44.277 1.00 57.12 170 ARG A CA 1
ATOM 1366 C C . ARG A 1 170 ? 21.187 -23.178 -44.749 1.00 57.12 170 ARG A C 1
ATOM 1368 O O . ARG A 1 170 ? 21.576 -23.567 -45.834 1.00 57.12 170 ARG A O 1
ATOM 1375 N N . ALA A 1 171 ? 20.373 -23.891 -43.973 1.00 57.69 171 ALA A N 1
ATOM 1376 C CA . ALA A 1 171 ? 19.887 -25.226 -44.336 1.00 57.69 171 ALA A CA 1
ATOM 1377 C C . ALA A 1 171 ? 18.817 -25.227 -45.450 1.00 57.69 171 ALA A C 1
ATOM 1379 O O . ALA A 1 171 ? 18.481 -26.283 -45.974 1.00 57.69 171 ALA A O 1
ATOM 1380 N N . ARG A 1 172 ? 18.251 -24.059 -45.788 1.00 53.28 172 ARG A N 1
ATOM 1381 C CA . ARG A 1 172 ? 17.270 -23.878 -46.876 1.00 53.28 172 ARG A CA 1
ATOM 1382 C C . ARG A 1 172 ? 17.884 -23.405 -48.203 1.00 53.28 172 ARG A C 1
ATOM 1384 O O . ARG A 1 172 ? 17.134 -23.250 -49.164 1.00 53.28 172 ARG A O 1
ATOM 1391 N N . ARG A 1 173 ? 19.190 -23.128 -48.247 1.00 46.09 173 ARG A N 1
ATOM 1392 C CA . ARG A 1 173 ? 19.945 -22.845 -49.478 1.00 46.09 173 ARG A CA 1
ATOM 1393 C C . ARG A 1 173 ? 20.719 -24.083 -49.895 1.00 46.09 173 ARG A C 1
ATOM 1395 O O . ARG A 1 173 ? 20.829 -24.278 -51.120 1.00 46.09 173 ARG A O 1
#

Radius of gyration: 21.22 Å; chains: 1; bounding box: 42×44×69 Å

Foldseek 3Di:
DDCVVQVDDPDPDRLLLDLCSCVVCVPVVVVLVVLLVQCVVDLVSVQVSLCVLQPVPPPRDHSVVSLVLQLVLLQVLLVVLLVVLVVPPPVVSVVSHQDPCQNVDSGLSVLSCQLPPPPDSRSNSSSSNSNRSSSVVSVVCPDPVNVCVVVVVVVVVVVCVVPPVVVVVVVVD